Protein AF-A0A8S2U0R1-F1 (afdb_monomer_lite)

Radius of gyration: 14.83 Å; chains: 1; bounding box: 34×34×33 Å

Foldseek 3Di:
DDPPPDPPPPFDDDDDPPDDPVVRVLRVQCRDPDPVSRDDPVRVVVVVQVVCVVVDDDPDPDD

Structure (mmCIF, N/CA/C/O backbone):
data_AF-A0A8S2U0R1-F1
#
_entry.id   AF-A0A8S2U0R1-F1
#
loop_
_atom_site.group_PDB
_atom_site.id
_atom_site.type_symbol
_atom_site.label_atom_id
_atom_site.label_alt_id
_atom_site.label_comp_id
_atom_site.label_asym_id
_atom_site.label_entity_id
_atom_site.label_seq_id
_atom_site.pdbx_PDB_ins_code
_atom_site.Cartn_x
_atom_site.Cartn_y
_atom_site.Cartn_z
_atom_site.occupancy
_atom_site.B_iso_or_equiv
_atom_site.auth_seq_id
_atom_site.auth_comp_id
_atom_site.auth_asym_id
_atom_site.auth_atom_id
_atom_site.pdbx_PDB_model_num
ATOM 1 N N . LEU A 1 1 ? -15.961 -18.937 22.986 1.00 39.94 1 LEU A N 1
ATOM 2 C CA . LEU A 1 1 ? -14.575 -18.988 22.469 1.00 39.94 1 LEU A CA 1
ATOM 3 C C . LEU A 1 1 ? -14.653 -18.532 21.016 1.00 39.94 1 LEU A C 1
ATOM 5 O O . LEU A 1 1 ? -15.300 -19.215 20.234 1.00 39.94 1 LEU A O 1
ATOM 9 N N . SER A 1 2 ? -14.202 -17.309 20.721 1.00 38.66 2 SER A N 1
ATOM 10 C CA . SER A 1 2 ? -14.537 -16.579 19.485 1.00 38.66 2 SER A CA 1
ATOM 11 C C . SER A 1 2 ? -14.117 -17.316 18.203 1.00 38.66 2 SER A C 1
ATOM 13 O O . SER A 1 2 ? -13.001 -17.827 18.150 1.00 38.66 2 SER A O 1
ATOM 15 N N . PRO A 1 3 ? -14.964 -17.346 17.155 1.00 51.31 3 PRO A N 1
ATOM 16 C CA . PRO A 1 3 ? -14.718 -18.117 15.936 1.00 51.31 3 PRO A CA 1
ATOM 17 C C . PRO A 1 3 ? -13.856 -17.398 14.877 1.00 51.31 3 PRO A C 1
ATOM 19 O O . PRO A 1 3 ? -13.841 -17.809 13.723 1.00 51.31 3 PRO A O 1
ATOM 22 N N . SER A 1 4 ? -13.119 -16.338 15.208 1.00 54.03 4 SER A N 1
ATOM 23 C CA . SER A 1 4 ? -12.489 -15.468 14.193 1.00 54.03 4 SER A CA 1
ATOM 24 C C . SER A 1 4 ? -11.145 -15.973 13.634 1.00 54.03 4 SER A C 1
ATOM 26 O O . SER A 1 4 ? -10.458 -15.244 12.925 1.00 54.03 4 SER A O 1
ATOM 28 N N . GLY A 1 5 ? -10.740 -17.203 13.957 1.00 52.56 5 GLY A N 1
ATOM 29 C CA . GLY A 1 5 ? -9.397 -17.725 13.699 1.00 52.56 5 GLY A CA 1
ATOM 30 C C . GLY A 1 5 ? -9.083 -18.210 12.281 1.00 52.56 5 GLY A C 1
ATOM 31 O O . GLY A 1 5 ? -8.025 -18.801 12.115 1.00 52.56 5 GLY A O 1
ATOM 32 N N . PHE A 1 6 ? -9.933 -18.030 11.263 1.00 49.34 6 PHE A N 1
ATOM 33 C CA . PHE A 1 6 ? -9.612 -18.545 9.920 1.00 49.34 6 PHE A CA 1
ATOM 34 C C . PHE A 1 6 ? -10.414 -17.844 8.805 1.00 49.34 6 PHE A C 1
ATOM 36 O O . PHE A 1 6 ? -11.263 -18.455 8.164 1.00 49.34 6 PHE A O 1
ATOM 43 N N . THR A 1 7 ? -10.149 -16.563 8.524 1.00 47.03 7 THR A N 1
ATOM 44 C CA . THR A 1 7 ? -10.611 -15.967 7.254 1.00 47.03 7 THR A CA 1
ATOM 45 C C . THR A 1 7 ? -9.526 -16.142 6.202 1.00 47.03 7 THR A C 1
ATOM 47 O O . THR A 1 7 ? -8.738 -15.241 5.927 1.00 47.03 7 THR A O 1
ATOM 50 N N . ILE A 1 8 ? -9.485 -17.336 5.609 1.00 53.59 8 ILE A N 1
ATOM 51 C CA . ILE A 1 8 ? -8.687 -17.636 4.417 1.00 53.59 8 ILE A CA 1
ATOM 52 C C . ILE A 1 8 ? -9.481 -17.063 3.247 1.00 53.59 8 ILE A C 1
ATOM 54 O O . ILE A 1 8 ? -10.151 -17.774 2.507 1.00 53.59 8 ILE A O 1
ATOM 58 N N . ASN A 1 9 ? -9.396 -15.748 3.059 1.00 53.94 9 ASN A N 1
ATOM 59 C CA . ASN A 1 9 ? -9.601 -15.159 1.737 1.00 53.94 9 ASN A CA 1
ATOM 60 C C . ASN A 1 9 ? -8.270 -15.248 0.981 1.00 53.94 9 ASN A C 1
ATOM 62 O O . ASN A 1 9 ? -7.618 -14.252 0.707 1.00 53.94 9 ASN A O 1
ATOM 66 N N . ASN A 1 10 ? -7.853 -16.492 0.755 1.00 60.78 10 ASN A N 1
ATOM 67 C CA . ASN A 1 10 ? -6.763 -17.045 -0.049 1.00 60.78 10 ASN A CA 1
ATOM 68 C C . ASN A 1 10 ? -5.389 -16.343 -0.198 1.00 60.78 10 ASN A C 1
ATOM 70 O O . ASN A 1 10 ? -4.507 -17.041 -0.668 1.00 60.78 10 ASN A O 1
ATOM 74 N N . PHE A 1 11 ? -5.114 -15.081 0.169 1.00 69.00 11 PHE A N 1
ATOM 75 C CA . PHE A 1 11 ? -3.761 -14.487 0.029 1.00 69.00 11 PHE A CA 1
ATOM 76 C C . PHE A 1 11 ? -3.346 -13.439 1.070 1.00 69.00 11 PHE A C 1
ATOM 78 O O . PHE A 1 11 ? -2.168 -13.086 1.089 1.00 69.00 11 PHE A O 1
ATOM 85 N N . HIS A 1 12 ? -4.240 -12.948 1.934 1.00 78.94 12 HIS A N 1
ATOM 86 C CA . HIS A 1 12 ? -3.942 -11.833 2.850 1.00 78.94 12 HIS A CA 1
ATOM 87 C C . HIS A 1 12 ? -4.152 -12.209 4.320 1.00 78.94 12 HIS A C 1
ATOM 89 O O . HIS A 1 12 ? -4.999 -13.046 4.637 1.00 78.94 12 HIS A O 1
ATOM 95 N N . LEU A 1 13 ? -3.367 -11.598 5.213 1.00 86.44 13 LEU A N 1
ATOM 96 C CA . LEU A 1 13 ? -3.560 -11.720 6.663 1.00 86.44 13 LEU A CA 1
ATOM 97 C C . LEU A 1 13 ? -4.823 -10.955 7.082 1.00 86.44 13 LEU A C 1
ATOM 99 O O . LEU A 1 13 ? -5.145 -9.959 6.440 1.00 86.44 13 LEU A O 1
ATOM 103 N N . PRO A 1 14 ? -5.526 -11.366 8.152 1.00 87.19 14 PRO A N 1
ATOM 104 C CA . PRO A 1 14 ? -6.684 -10.630 8.646 1.00 87.19 14 PRO A CA 1
ATOM 105 C C . PRO A 1 14 ? -6.298 -9.236 9.154 1.00 87.19 14 PRO A C 1
ATOM 107 O O . PRO A 1 14 ? -5.175 -9.003 9.608 1.00 87.19 14 PRO A O 1
ATOM 110 N N . GLN A 1 15 ? -7.262 -8.317 9.128 1.00 87.81 15 GLN A N 1
ATOM 111 C CA . GLN A 1 15 ? -7.089 -6.979 9.681 1.00 87.81 15 GLN A CA 1
ATOM 112 C C . GLN A 1 15 ? -6.932 -7.033 11.209 1.00 87.81 15 GLN A C 1
ATOM 114 O O . GLN A 1 15 ? -7.796 -7.602 11.879 1.00 87.81 15 GLN A O 1
ATOM 119 N N . PRO A 1 16 ? -5.881 -6.416 11.782 1.00 90.56 16 PRO A N 1
ATOM 120 C CA . PRO A 1 16 ? -5.763 -6.276 13.231 1.00 90.56 16 PRO A CA 1
ATOM 121 C C . PRO A 1 16 ? -6.863 -5.370 13.805 1.00 90.56 16 PRO A C 1
ATOM 123 O O . PRO A 1 16 ? -7.212 -4.364 13.191 1.00 90.56 16 PRO A O 1
ATOM 126 N N . GLU A 1 17 ? -7.349 -5.667 15.015 1.00 89.38 17 GLU A N 1
ATOM 127 C CA . GLU A 1 17 ? -8.508 -4.985 15.628 1.00 89.38 17 GLU A CA 1
ATOM 128 C C . GLU A 1 17 ? -8.340 -3.464 15.790 1.00 89.38 17 GLU A C 1
ATOM 130 O O . GLU A 1 17 ? -9.303 -2.714 15.663 1.00 89.38 17 GLU A O 1
ATOM 135 N N . LEU A 1 18 ? -7.116 -2.999 16.045 1.00 89.06 18 LEU A N 1
ATOM 136 C CA . LEU A 1 18 ? -6.801 -1.581 16.270 1.00 89.06 18 LEU A CA 1
ATOM 137 C C . LEU A 1 18 ? -6.255 -0.878 15.020 1.00 89.06 18 LEU A C 1
ATOM 139 O O . LEU A 1 18 ? -5.827 0.273 15.082 1.00 89.06 18 LEU A O 1
ATOM 143 N N . CYS A 1 19 ? -6.212 -1.574 13.885 1.00 87.62 19 CYS A N 1
ATOM 144 C CA . CYS A 1 19 ? -5.642 -1.038 12.661 1.00 87.62 19 CYS A CA 1
ATOM 145 C C . CYS A 1 19 ? -6.709 -0.284 11.865 1.00 87.62 19 CYS A C 1
ATOM 147 O O . CYS A 1 19 ? -7.727 -0.858 11.472 1.00 87.62 19 CYS A O 1
ATOM 149 N N . SER A 1 20 ? -6.456 0.991 11.567 1.00 91.50 20 SER A N 1
ATOM 150 C CA . SER A 1 20 ? -7.299 1.769 10.658 1.00 91.50 20 SER A CA 1
ATOM 151 C C . SER A 1 20 ? -7.413 1.081 9.299 1.00 91.50 20 SER A C 1
ATOM 153 O O . SER A 1 20 ? -6.414 0.611 8.751 1.00 91.50 20 SER A O 1
ATOM 155 N N . LYS A 1 21 ? -8.618 1.094 8.714 1.00 89.31 21 LYS A N 1
ATOM 156 C CA . LYS A 1 21 ? -8.894 0.461 7.415 1.00 89.31 21 LYS A CA 1
ATOM 157 C C . LYS A 1 21 ? -7.889 0.872 6.333 1.00 89.31 21 LYS A C 1
ATOM 159 O O . LYS A 1 21 ? -7.403 0.026 5.602 1.00 89.31 21 LYS A O 1
ATOM 164 N N . GLU A 1 22 ? -7.522 2.149 6.278 1.00 92.38 22 GLU A N 1
ATOM 165 C CA . GLU A 1 22 ? -6.586 2.671 5.274 1.00 92.38 22 GLU A CA 1
ATOM 166 C C . GLU A 1 22 ? -5.182 2.050 5.382 1.00 92.38 22 GLU A C 1
ATOM 168 O O . GLU A 1 22 ? -4.546 1.790 4.364 1.00 92.38 22 GLU A O 1
ATOM 173 N N . ILE A 1 23 ? -4.693 1.793 6.603 1.00 92.88 23 ILE A N 1
ATOM 174 C CA . ILE A 1 23 ? -3.398 1.127 6.816 1.00 92.88 23 ILE A CA 1
ATOM 175 C C . ILE A 1 23 ? -3.491 -0.335 6.376 1.00 92.88 23 ILE A C 1
ATOM 177 O O . ILE A 1 23 ? -2.578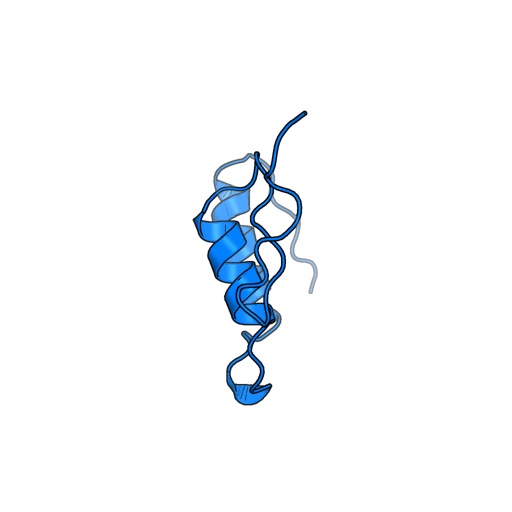 -0.847 5.732 1.00 92.88 23 ILE A O 1
ATOM 181 N N . TYR A 1 24 ? -4.604 -0.997 6.687 1.00 93.38 24 TYR A N 1
ATOM 182 C CA . TYR A 1 24 ? -4.841 -2.370 6.258 1.00 93.38 24 TYR A CA 1
ATOM 183 C C . TYR A 1 24 ? -4.958 -2.509 4.736 1.00 93.38 24 TYR A C 1
ATOM 185 O O . TYR A 1 24 ? -4.352 -3.412 4.162 1.00 93.38 24 TYR A O 1
ATOM 193 N N . ASP A 1 25 ? -5.654 -1.586 4.071 1.00 92.56 25 ASP A N 1
ATOM 194 C CA . ASP A 1 25 ? -5.742 -1.548 2.611 1.00 92.56 25 ASP A CA 1
ATOM 195 C C . ASP A 1 25 ? -4.338 -1.393 1.990 1.00 92.56 25 ASP A C 1
ATOM 197 O O . ASP A 1 25 ? -3.990 -2.128 1.068 1.00 92.56 25 ASP A O 1
ATOM 201 N N . MET A 1 26 ? -3.484 -0.523 2.550 1.00 94.38 26 MET A N 1
ATOM 202 C CA . MET A 1 26 ? -2.083 -0.400 2.120 1.00 94.38 26 MET A CA 1
ATOM 203 C C . MET A 1 26 ? -1.292 -1.707 2.316 1.00 94.38 26 MET A C 1
ATOM 205 O O . MET A 1 26 ? -0.528 -2.103 1.438 1.00 94.38 26 MET A O 1
ATOM 209 N N . MET A 1 27 ? -1.486 -2.423 3.431 1.00 92.69 27 MET A N 1
ATOM 210 C CA . MET A 1 27 ? -0.857 -3.739 3.626 1.00 92.69 27 MET A CA 1
ATOM 211 C C . MET A 1 27 ? -1.318 -4.761 2.575 1.00 92.69 27 MET A C 1
ATOM 213 O O . MET A 1 27 ? -0.501 -5.538 2.082 1.00 92.69 27 MET A O 1
ATOM 217 N N . CYS A 1 28 ? -2.593 -4.733 2.180 1.00 91.75 28 CYS A N 1
ATOM 218 C CA . CYS A 1 28 ? -3.121 -5.608 1.132 1.00 91.75 28 CYS A CA 1
ATOM 219 C C . CYS A 1 28 ? -2.484 -5.324 -0.241 1.00 91.75 28 CYS A C 1
ATOM 221 O O . CYS A 1 28 ? -2.184 -6.266 -0.979 1.00 91.75 28 CYS A O 1
ATOM 223 N N . GLU A 1 29 ? -2.209 -4.055 -0.563 1.00 92.81 29 GLU A N 1
ATOM 224 C CA . GLU A 1 29 ? -1.464 -3.664 -1.772 1.00 92.81 29 GLU A CA 1
ATOM 225 C C . GLU A 1 29 ? -0.017 -4.197 -1.761 1.00 92.81 29 GLU A C 1
ATOM 227 O O . GLU A 1 29 ? 0.501 -4.649 -2.785 1.00 92.81 29 GLU A O 1
ATOM 232 N N . CYS A 1 30 ? 0.631 -4.257 -0.593 1.00 93.94 30 CYS A N 1
ATOM 233 C CA . CYS A 1 30 ? 1.948 -4.891 -0.449 1.00 93.94 30 CYS A CA 1
ATOM 234 C C . CYS A 1 30 ? 1.915 -6.412 -0.683 1.00 93.94 30 CYS A C 1
ATOM 236 O O . CYS A 1 30 ? 2.920 -7.003 -1.086 1.00 93.94 30 CYS A O 1
ATOM 238 N N . TRP A 1 31 ? 0.771 -7.059 -0.454 1.00 91.88 31 TRP A N 1
ATOM 239 C CA . TRP A 1 31 ? 0.589 -8.504 -0.611 1.00 91.88 31 TRP A CA 1
ATOM 240 C C . TRP A 1 31 ? -0.003 -8.907 -1.969 1.00 91.88 31 TRP A C 1
ATOM 242 O O . TRP A 1 31 ? -0.553 -10.002 -2.116 1.00 91.88 31 TRP A O 1
ATOM 252 N N . GLN A 1 32 ? 0.104 -8.057 -2.992 1.00 88.88 32 GLN A N 1
ATOM 253 C CA . GLN A 1 32 ? -0.257 -8.440 -4.357 1.00 88.88 32 GLN A CA 1
ATOM 254 C C . GLN A 1 32 ? 0.625 -9.602 -4.847 1.00 88.88 32 GLN A C 1
ATOM 256 O O . GLN A 1 32 ? 1.843 -9.643 -4.633 1.00 88.88 32 GLN A O 1
ATOM 261 N N . ARG A 1 33 ? 0.007 -10.571 -5.534 1.00 87.38 33 ARG A N 1
ATOM 262 C CA . ARG A 1 33 ? 0.726 -11.701 -6.153 1.00 87.38 33 ARG A CA 1
ATOM 263 C C . ARG A 1 33 ? 1.688 -11.228 -7.239 1.00 87.38 33 ARG A C 1
ATOM 265 O O . ARG A 1 33 ? 2.796 -11.740 -7.338 1.00 87.38 33 ARG A O 1
ATOM 272 N N . ASP A 1 34 ? 1.245 -10.254 -8.025 1.00 90.44 34 ASP A N 1
ATOM 273 C CA . ASP A 1 34 ? 2.057 -9.606 -9.043 1.00 90.44 34 ASP A CA 1
ATOM 274 C C . ASP A 1 34 ? 2.998 -8.591 -8.383 1.00 90.44 34 ASP A C 1
ATOM 276 O O . ASP A 1 34 ? 2.548 -7.624 -7.766 1.00 90.44 34 ASP A O 1
ATOM 280 N N . ALA A 1 35 ? 4.305 -8.822 -8.507 1.00 91.19 35 ALA A N 1
ATOM 281 C CA . ALA A 1 35 ? 5.327 -7.958 -7.931 1.00 91.19 35 ALA A CA 1
ATOM 282 C C . ALA A 1 35 ? 5.321 -6.547 -8.539 1.00 91.19 35 ALA A C 1
ATOM 284 O O . ALA A 1 35 ? 5.660 -5.600 -7.837 1.00 91.19 35 ALA A O 1
ATOM 285 N N . LEU A 1 36 ? 4.896 -6.394 -9.800 1.00 94.06 36 LEU A N 1
ATOM 286 C CA . LEU A 1 36 ? 4.824 -5.092 -10.472 1.00 94.06 36 LEU A CA 1
ATOM 287 C C . LEU A 1 36 ? 3.654 -4.237 -9.978 1.00 94.06 36 LEU A C 1
ATOM 289 O O . LEU A 1 36 ? 3.643 -3.028 -10.187 1.00 94.06 36 LEU A O 1
ATOM 293 N N . ARG A 1 37 ? 2.668 -4.862 -9.326 1.00 92.94 37 ARG A N 1
ATOM 294 C CA . ARG A 1 37 ? 1.514 -4.177 -8.734 1.00 92.94 37 ARG A CA 1
ATOM 295 C C . ARG A 1 37 ? 1.737 -3.763 -7.287 1.00 92.94 37 ARG A C 1
ATOM 297 O O . ARG A 1 37 ? 0.902 -3.049 -6.744 1.00 92.94 37 ARG A O 1
ATOM 304 N N . ARG A 1 38 ? 2.816 -4.228 -6.653 1.00 95.12 38 ARG A N 1
ATOM 305 C CA . ARG A 1 38 ? 3.145 -3.825 -5.284 1.00 95.12 38 ARG A CA 1
ATOM 306 C C . ARG A 1 38 ? 3.613 -2.367 -5.290 1.00 95.12 38 ARG A C 1
ATOM 308 O O . ARG A 1 38 ? 4.338 -1.978 -6.207 1.00 95.12 38 ARG A O 1
ATOM 315 N N . PRO A 1 39 ? 3.242 -1.569 -4.280 1.00 96.69 39 PRO A N 1
ATOM 316 C CA . PRO A 1 39 ? 3.715 -0.198 -4.167 1.00 96.69 39 PRO A CA 1
ATOM 317 C C . PRO A 1 39 ? 5.234 -0.164 -3.977 1.00 96.69 39 PRO A C 1
ATOM 319 O O . PRO A 1 39 ? 5.826 -1.068 -3.378 1.00 96.69 39 PRO A O 1
ATOM 322 N N . SER A 1 40 ? 5.874 0.897 -4.470 1.00 97.00 40 SER A N 1
ATOM 323 C CA . SER A 1 40 ? 7.296 1.108 -4.217 1.00 97.00 40 SER A CA 1
ATOM 324 C C . SER A 1 40 ? 7.530 1.523 -2.763 1.00 97.00 40 SER A C 1
ATOM 326 O O . SER A 1 40 ? 6.629 2.009 -2.075 1.00 97.00 40 SER A O 1
ATOM 328 N N . PHE A 1 41 ? 8.771 1.402 -2.291 1.00 95.44 41 PHE A N 1
ATOM 329 C CA . PHE A 1 41 ? 9.121 1.889 -0.956 1.00 9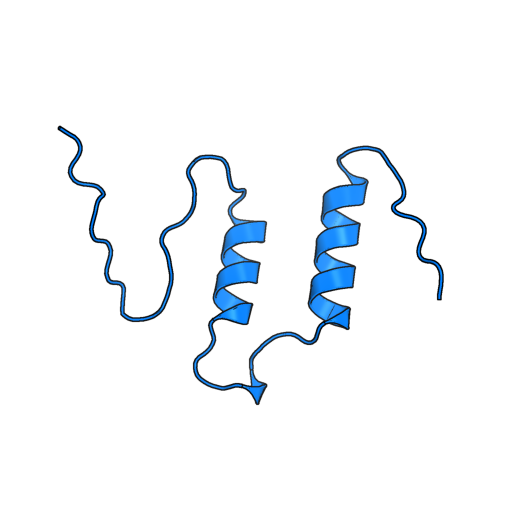5.44 41 PHE A CA 1
ATOM 330 C C . PHE A 1 41 ? 8.850 3.396 -0.798 1.00 95.44 41 PHE A C 1
ATOM 332 O O . PHE A 1 41 ? 8.413 3.831 0.266 1.00 95.44 41 PHE A O 1
ATOM 339 N N . ALA A 1 42 ? 9.032 4.183 -1.865 1.00 95.12 42 ALA A N 1
ATOM 340 C CA . ALA A 1 42 ? 8.726 5.611 -1.867 1.00 95.12 42 ALA A CA 1
ATOM 341 C C . ALA A 1 42 ? 7.223 5.882 -1.668 1.00 95.12 42 ALA A C 1
ATOM 343 O O . ALA A 1 42 ? 6.862 6.761 -0.884 1.00 95.12 42 ALA A O 1
ATOM 344 N N . ASP A 1 43 ? 6.353 5.093 -2.307 1.00 95.56 43 ASP A N 1
ATOM 345 C CA . ASP A 1 43 ? 4.895 5.215 -2.161 1.00 95.56 43 ASP A CA 1
ATOM 346 C C . ASP A 1 43 ? 4.441 4.849 -0.745 1.00 95.56 43 ASP A C 1
ATOM 348 O O . ASP A 1 43 ? 3.649 5.572 -0.132 1.00 95.56 43 ASP A O 1
ATOM 352 N N . ILE A 1 44 ? 4.983 3.751 -0.200 1.00 95.88 44 ILE A N 1
ATOM 353 C CA . ILE A 1 44 ? 4.708 3.299 1.170 1.00 95.88 44 ILE A CA 1
ATOM 354 C C . ILE A 1 44 ? 5.147 4.379 2.166 1.00 95.88 44 ILE A C 1
ATOM 356 O O . ILE A 1 44 ? 4.376 4.766 3.044 1.00 95.88 44 ILE A O 1
ATOM 360 N N . HIS A 1 45 ? 6.360 4.911 2.009 1.00 94.12 45 HIS A N 1
ATOM 361 C CA . HIS A 1 45 ? 6.899 5.953 2.877 1.00 94.12 45 HIS A CA 1
ATOM 362 C C . HIS A 1 45 ? 6.054 7.234 2.828 1.00 94.12 45 HIS A C 1
ATOM 364 O O . HIS A 1 45 ? 5.639 7.740 3.871 1.00 94.12 45 HIS A O 1
ATOM 370 N N . ALA A 1 46 ? 5.713 7.722 1.632 1.00 92.69 46 ALA A N 1
ATOM 371 C CA . ALA A 1 46 ? 4.868 8.903 1.464 1.00 92.69 46 ALA A CA 1
ATOM 372 C C . ALA A 1 46 ? 3.465 8.712 2.065 1.00 92.69 46 ALA A C 1
ATOM 374 O O . ALA A 1 46 ? 2.896 9.635 2.656 1.00 92.69 46 ALA A O 1
ATOM 375 N N . PHE A 1 47 ? 2.886 7.516 1.941 1.00 94.12 47 PHE A N 1
ATOM 376 C CA . PHE A 1 47 ? 1.618 7.182 2.581 1.00 94.12 47 PHE A CA 1
ATOM 377 C C . PHE A 1 47 ? 1.714 7.212 4.111 1.00 94.12 47 PHE A C 1
ATOM 379 O O . PHE A 1 47 ? 0.894 7.869 4.757 1.00 94.12 47 PHE A O 1
ATOM 386 N N . LEU A 1 48 ? 2.727 6.556 4.684 1.00 92.69 48 LEU A N 1
ATOM 387 C CA . LEU A 1 48 ? 2.925 6.494 6.132 1.00 92.69 48 LEU A CA 1
ATOM 388 C C . LEU A 1 48 ? 3.212 7.874 6.728 1.00 92.69 48 LEU A C 1
ATOM 390 O O . LEU A 1 48 ? 2.617 8.215 7.746 1.00 92.69 48 LEU A O 1
ATOM 394 N N . LEU A 1 49 ? 4.027 8.705 6.070 1.00 90.62 49 LEU A N 1
ATOM 395 C CA . LEU A 1 49 ? 4.290 10.081 6.504 1.00 90.62 49 LEU A CA 1
ATOM 396 C C . LEU A 1 49 ? 3.015 10.917 6.581 1.00 90.62 49 LEU A C 1
ATOM 398 O O . LEU A 1 49 ? 2.789 11.612 7.570 1.00 90.62 49 LEU A O 1
ATOM 402 N N . ARG A 1 50 ? 2.142 10.823 5.570 1.00 89.94 50 ARG A N 1
ATOM 403 C CA . ARG A 1 50 ? 0.861 11.545 5.577 1.00 89.94 50 ARG A CA 1
ATOM 404 C C . ARG A 1 50 ? -0.049 11.110 6.722 1.00 89.94 50 ARG A C 1
ATOM 406 O O . ARG A 1 50 ? -0.805 11.935 7.226 1.00 89.94 50 ARG A O 1
ATOM 413 N N . LYS A 1 51 ? 0.011 9.843 7.144 1.00 86.06 51 LYS A N 1
ATOM 414 C CA . LYS A 1 51 ? -0.760 9.353 8.297 1.00 86.06 51 LYS A CA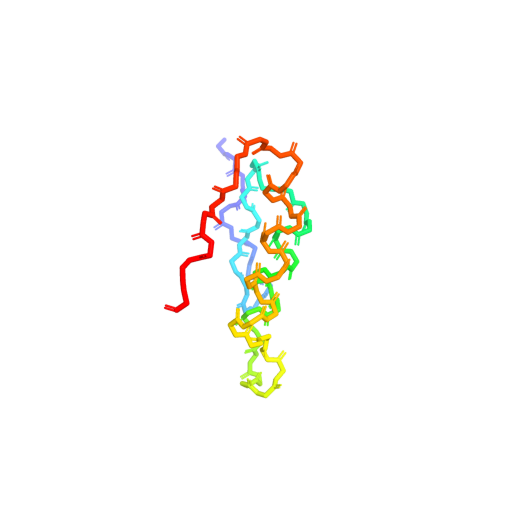 1
ATOM 415 C C . LYS A 1 51 ? -0.108 9.693 9.633 1.00 86.06 51 LYS A C 1
ATOM 417 O O . LYS A 1 51 ? -0.819 10.101 10.546 1.00 86.06 51 LYS A O 1
ATOM 422 N N . ALA A 1 52 ? 1.218 9.632 9.718 1.00 82.06 52 ALA A N 1
ATOM 42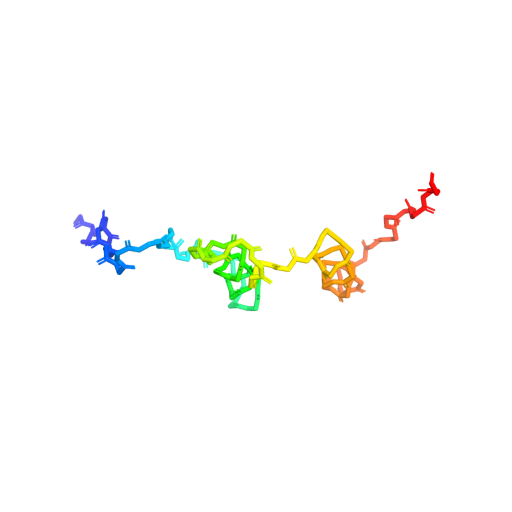3 C CA . ALA A 1 52 ? 1.980 10.034 10.895 1.00 82.06 52 ALA A CA 1
ATOM 424 C C . ALA A 1 52 ? 1.877 11.544 11.173 1.00 82.06 52 ALA A C 1
ATOM 426 O O . ALA A 1 52 ? 1.856 11.952 12.329 1.00 82.06 52 ALA A O 1
ATOM 427 N N . ALA A 1 53 ? 1.728 12.378 10.138 1.00 69.81 53 ALA A N 1
ATOM 428 C CA . ALA A 1 53 ? 1.541 13.824 10.278 1.00 69.81 53 ALA A CA 1
ATOM 429 C C . ALA A 1 53 ? 0.268 14.218 11.059 1.00 69.81 53 ALA A C 1
ATOM 431 O O . ALA A 1 53 ? 0.190 15.334 11.566 1.00 69.81 53 ALA A O 1
ATOM 432 N N . GLY A 1 54 ? -0.714 13.314 11.191 1.00 62.72 54 GLY A N 1
ATOM 433 C CA . GLY A 1 54 ? -1.880 13.501 12.065 1.00 62.72 54 GLY A CA 1
ATOM 434 C C . GLY A 1 54 ? -1.637 13.122 13.534 1.00 62.72 54 GLY A C 1
ATOM 435 O O . GLY A 1 54 ? -2.426 13.488 14.400 1.00 62.72 54 GLY A O 1
ATOM 436 N N . SER A 1 55 ? -0.544 12.417 13.827 1.00 58.00 55 SER A N 1
ATOM 437 C CA . SER A 1 55 ? -0.133 11.935 15.149 1.00 58.00 55 SER A CA 1
ATOM 438 C C . SER A 1 55 ? 1.269 12.466 15.459 1.00 58.00 55 SER A C 1
ATOM 440 O O . SER A 1 55 ? 2.251 11.742 15.363 1.00 58.00 55 SER A O 1
ATOM 442 N N . SER A 1 56 ? 1.347 13.771 15.729 1.00 59.16 56 SER A N 1
ATOM 443 C CA . SER A 1 56 ? 2.523 14.553 16.152 1.00 59.16 56 SER A CA 1
ATOM 444 C C . SER A 1 56 ? 3.855 13.792 16.323 1.00 59.16 56 SER A C 1
ATOM 446 O O . SER A 1 56 ? 4.114 13.250 17.397 1.00 59.16 56 SER A 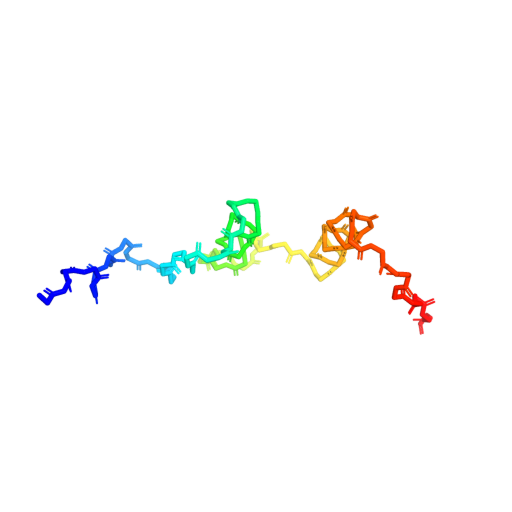O 1
ATOM 448 N N . LEU A 1 57 ? 4.718 13.826 15.300 1.00 52.50 57 LEU A N 1
ATOM 449 C CA . LEU A 1 57 ? 6.131 14.258 15.349 1.00 52.50 57 LEU A CA 1
ATOM 450 C C . LEU A 1 57 ? 6.803 14.001 13.981 1.00 52.50 57 LEU A C 1
ATOM 452 O O . LEU A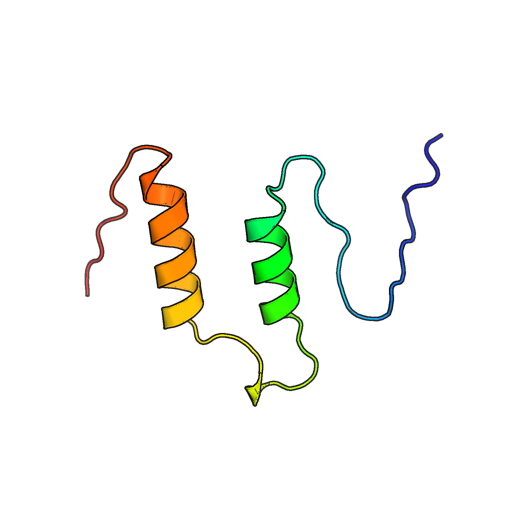 1 57 ? 6.503 12.999 13.330 1.00 52.50 57 LEU A O 1
ATOM 456 N N . PRO A 1 58 ? 7.704 14.891 13.520 1.00 54.25 58 PRO A N 1
ATOM 457 C CA . PRO A 1 58 ? 8.407 14.715 12.263 1.00 54.25 58 PRO A CA 1
ATOM 458 C C . PRO A 1 58 ? 9.472 13.635 12.456 1.00 54.25 58 PRO A C 1
ATOM 460 O O . PRO A 1 58 ? 10.443 13.823 13.187 1.00 54.25 58 PRO A O 1
ATOM 463 N N . ILE A 1 59 ? 9.290 12.490 11.803 1.00 56.62 59 ILE A N 1
ATOM 464 C CA . ILE A 1 59 ? 10.402 11.579 11.545 1.00 56.62 59 ILE A CA 1
ATOM 465 C C . ILE A 1 59 ? 11.289 12.346 10.571 1.00 56.62 59 ILE A C 1
ATOM 467 O O . ILE A 1 59 ? 10.899 12.530 9.418 1.00 56.62 59 ILE A O 1
ATOM 471 N N . SER A 1 60 ? 12.409 12.885 11.056 1.00 50.00 60 SER A N 1
ATOM 472 C CA . SER A 1 60 ? 13.430 13.483 10.202 1.00 50.00 60 SER A CA 1
ATOM 473 C C . SER A 1 60 ? 13.720 12.522 9.051 1.00 50.00 60 SER A C 1
ATOM 475 O O . SER A 1 60 ? 14.284 11.449 9.263 1.00 50.00 60 SER A O 1
ATOM 477 N N . LEU A 1 61 ? 13.301 12.911 7.844 1.00 53.47 61 LEU A N 1
ATOM 478 C CA . LEU A 1 61 ? 13.989 12.515 6.627 1.00 53.47 61 LEU A CA 1
ATOM 479 C C . LEU A 1 61 ? 15.411 13.042 6.787 1.00 53.47 61 LEU A C 1
ATOM 481 O O . LEU A 1 61 ? 15.623 14.244 6.655 1.00 53.47 61 LEU A O 1
ATOM 485 N N . GLU A 1 62 ? 16.355 12.163 7.079 1.00 39.59 62 GLU A N 1
ATOM 486 C CA . GLU A 1 62 ? 17.719 12.395 6.626 1.00 39.59 62 GLU A CA 1
ATOM 487 C C . GLU A 1 62 ? 17.935 11.567 5.347 1.00 39.59 62 GLU A C 1
ATOM 489 O O . GLU A 1 62 ? 17.352 10.481 5.233 1.00 39.59 62 GLU A O 1
ATOM 494 N N . PRO A 1 63 ? 18.658 12.136 4.367 1.00 54.22 63 PRO A N 1
ATOM 495 C CA . PRO A 1 63 ? 18.762 11.640 2.995 1.00 54.22 63 PRO A CA 1
ATOM 496 C C . PRO A 1 63 ? 19.488 10.298 2.845 1.00 54.22 63 PRO A C 1
ATOM 498 O O . PRO A 1 63 ? 20.344 9.962 3.695 1.00 54.22 63 PRO A O 1
#

pLDDT: mean 78.17, std 18.8, range [38.66, 97.0]

Sequence (63 aa):
LSPSGFTINNFHLPQPELCSKEIYDMMCECWQRDALRRPSFADIHAFLLRKAAGSSLPISLEP

InterPro domains:
  IPR001245 Serine-threonine/tyrosine-protein kinase, catalytic domain [PF07714] (9-48)
  IPR011009 Protein kinase-like domain superfamily [SSF56112] (8-53)
  IPR050122 Receptor Tyrosine Kinase [PTHR24416] (11-49)

Organism: NCBI:txid392030

Secondary structure (DSSP, 8-state):
----S----TT-PPPPTTS-HHHHHHHHHHT-SSGGGSPPHHHHHHHHHHHHTTSS-------